Protein AF-A0A957CF95-F1 (afdb_monomer_lite)

Radius of gyration: 21.38 Å; chains: 1; bounding box: 41×41×52 Å

Foldseek 3Di:
DDDPCRVCVVVDPDDDPDDPDDDDDDDPPPCNDDVRVCVVCVVVVHHPVNVCVVVVVVVVVVVVVVVVVCVVVVHDDDDDDDD

Sequence (83 aa):
MVLLTEKHESELYGVLNSYDRIVIAGHLQPLSYAKGMTKYLYQEGIRIFDYQGFAQPLRELVRANAEQIAQENGVEIEFVTKH

pLDDT: mean 88.0, std 9.47, range [55.28, 97.44]

Secondary structure (DSSP, 8-state):
---HHHHTGGG------S-S--------TTTTSHHHHHHHHHHTT--GGGHHHHHHHHHHHHHHHHHHHHHHTTPPPP-----

Structure (mmCIF, N/CA/C/O backbone):
data_AF-A0A957CF95-F1
#
_entry.id   AF-A0A957CF95-F1
#
loop_
_atom_site.group_PDB
_atom_site.id
_atom_site.type_symbol
_atom_site.label_atom_id
_atom_site.label_alt_id
_atom_site.label_comp_id
_atom_site.label_asym_id
_atom_site.label_entity_id
_atom_site.label_seq_id
_atom_site.pdbx_PDB_ins_code
_atom_site.Cartn_x
_atom_site.Cartn_y
_atom_site.Cartn_z
_atom_site.occupancy
_atom_site.B_iso_or_equiv
_atom_site.auth_seq_id
_atom_site.auth_comp_id
_atom_site.auth_asym_id
_atom_site.auth_atom_id
_atom_site.pdbx_PDB_model_num
ATOM 1 N N . MET A 1 1 ? -27.015 21.996 29.342 1.00 62.62 1 MET A N 1
ATOM 2 C CA . MET A 1 1 ? -27.320 21.168 28.158 1.00 62.62 1 MET A CA 1
ATOM 3 C C . MET A 1 1 ? -26.547 19.877 28.367 1.00 62.62 1 MET A C 1
ATOM 5 O O . MET A 1 1 ? -25.338 19.970 28.483 1.00 62.62 1 MET A O 1
ATOM 9 N N . VAL A 1 2 ? -27.226 18.752 28.601 1.00 86.31 2 VAL A N 1
ATOM 10 C CA . VAL A 1 2 ? -26.574 17.466 28.932 1.00 86.31 2 VAL A CA 1
ATOM 11 C C . VAL A 1 2 ? -26.288 16.721 27.634 1.00 86.31 2 VAL A C 1
ATOM 13 O O . VAL A 1 2 ? -27.140 16.733 26.739 1.00 86.31 2 VAL A O 1
ATOM 16 N N . LEU A 1 3 ? -25.103 16.118 27.510 1.00 86.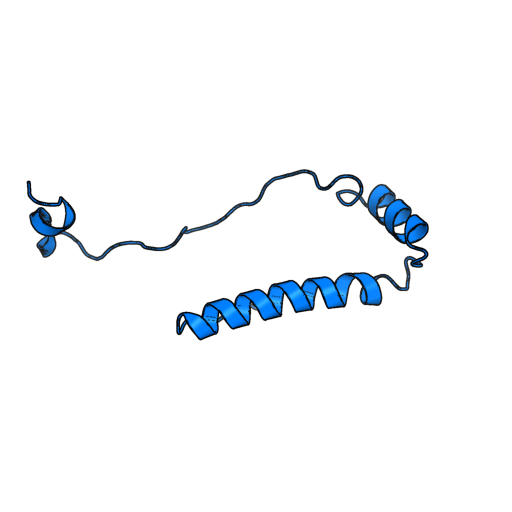69 3 LEU A N 1
ATOM 17 C CA . LEU A 1 3 ? -24.754 15.350 26.319 1.00 86.69 3 LEU A CA 1
ATOM 18 C C . LEU A 1 3 ? -25.574 14.058 26.271 1.00 86.69 3 LEU A C 1
ATOM 20 O O . LEU A 1 3 ? -25.907 13.459 27.292 1.00 86.69 3 LEU A O 1
ATOM 24 N N . LEU A 1 4 ? -25.900 13.604 25.063 1.00 86.19 4 LEU A N 1
ATOM 25 C CA . LEU A 1 4 ? -26.679 12.378 24.867 1.00 86.19 4 LEU A CA 1
ATOM 26 C C . LEU A 1 4 ? -25.971 11.150 25.465 1.00 86.19 4 LEU A C 1
ATOM 28 O O . LEU A 1 4 ? -26.628 10.256 25.989 1.00 86.19 4 LEU A O 1
ATOM 32 N N . THR A 1 5 ? -24.636 11.162 25.432 1.00 84.12 5 THR A N 1
ATOM 33 C CA . THR A 1 5 ? -23.760 10.144 26.021 1.00 84.12 5 THR A CA 1
ATOM 34 C C . THR A 1 5 ? -23.855 10.082 27.542 1.00 84.12 5 THR A C 1
ATOM 36 O O . THR A 1 5 ? -23.802 9.001 28.107 1.00 84.12 5 THR A O 1
ATOM 39 N N . GLU A 1 6 ? -24.037 11.225 28.204 1.00 88.25 6 GLU A N 1
ATOM 40 C CA . GLU A 1 6 ? -24.179 11.309 29.664 1.00 88.25 6 GLU A CA 1
ATOM 41 C C . GLU A 1 6 ? -25.595 10.917 30.100 1.00 88.25 6 GLU A C 1
ATOM 43 O O . GLU A 1 6 ? -25.790 10.232 31.097 1.00 88.25 6 GLU A O 1
ATOM 48 N N . LYS A 1 7 ? -26.610 11.328 29.331 1.00 91.94 7 LYS A N 1
ATOM 49 C CA . LYS A 1 7 ? -28.016 11.053 29.653 1.00 91.94 7 LYS A CA 1
ATOM 50 C C . LYS A 1 7 ? -28.361 9.558 29.612 1.00 91.94 7 LYS A C 1
ATOM 52 O O . LYS A 1 7 ? -29.233 9.128 30.361 1.00 91.94 7 LYS A O 1
ATOM 57 N N . HIS A 1 8 ? -27.715 8.803 28.728 1.00 90.75 8 HIS A N 1
ATOM 58 C CA . HIS A 1 8 ? -28.010 7.393 28.466 1.00 90.75 8 HIS A CA 1
ATOM 59 C C . HIS A 1 8 ? -26.847 6.467 28.851 1.00 90.75 8 HIS A C 1
ATOM 61 O O . HIS A 1 8 ? -26.736 5.372 28.314 1.00 90.75 8 HIS A O 1
ATOM 67 N N . GLU A 1 9 ? -25.976 6.884 29.775 1.00 89.31 9 GLU A N 1
ATOM 68 C CA . GLU A 1 9 ? -24.782 6.125 30.180 1.00 89.31 9 GLU A CA 1
ATOM 69 C C . GLU A 1 9 ? -25.101 4.673 30.582 1.00 89.31 9 GLU A C 1
ATOM 71 O O . GLU A 1 9 ? -24.400 3.752 30.176 1.00 89.31 9 GLU A O 1
ATOM 76 N N . SER A 1 10 ? -26.205 4.443 31.300 1.00 91.62 10 SER A N 1
ATOM 77 C CA . SER A 1 10 ? -26.643 3.101 31.716 1.00 91.62 10 SER A CA 1
ATOM 78 C C . SER A 1 10 ? -27.205 2.232 30.583 1.00 91.62 10 SER A C 1
ATOM 80 O O . SER A 1 10 ? -27.351 1.023 30.756 1.00 91.62 10 SER A O 1
ATOM 82 N N . GLU A 1 11 ? -27.542 2.835 29.443 1.00 89.94 11 GLU A N 1
ATOM 83 C CA . GLU A 1 11 ? -28.072 2.165 28.250 1.00 89.94 11 GLU A CA 1
ATOM 84 C C . GLU A 1 11 ? -26.998 2.007 27.157 1.00 89.94 11 GLU A C 1
ATOM 86 O O . GLU A 1 11 ? -27.197 1.277 26.183 1.00 89.94 11 GLU A O 1
ATOM 91 N N . LEU A 1 12 ? -25.852 2.679 27.302 1.00 84.56 12 LEU A N 1
ATOM 92 C CA . LEU A 1 12 ? -24.754 2.654 26.344 1.00 84.56 12 LEU A CA 1
ATOM 93 C C . LEU A 1 12 ? -23.752 1.553 26.692 1.00 84.56 12 LEU A C 1
ATOM 95 O O . LEU A 1 12 ? -23.112 1.566 27.736 1.00 84.56 12 LEU A O 1
ATOM 99 N N . TYR A 1 13 ? -23.554 0.627 25.755 1.00 80.88 13 TYR A N 1
ATOM 100 C CA . TYR A 1 13 ? -22.530 -0.417 25.873 1.00 80.88 13 TYR A CA 1
ATOM 101 C C . TYR A 1 13 ? -21.108 0.100 25.582 1.00 80.88 13 TYR A C 1
ATOM 103 O O . TYR A 1 13 ? -20.126 -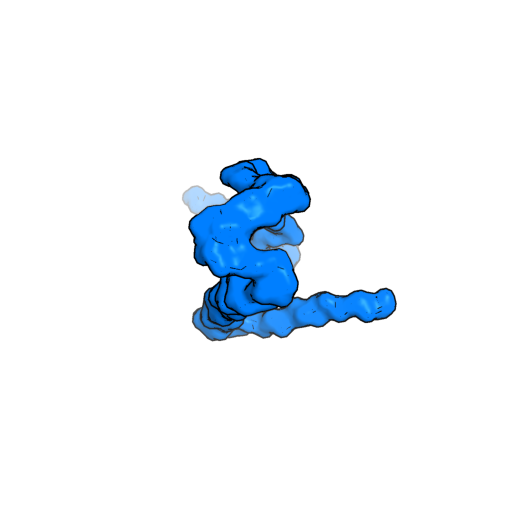0.535 25.957 1.00 80.88 13 TYR A O 1
ATOM 111 N N . GLY A 1 14 ? -20.992 1.235 24.886 1.00 72.81 14 GLY A N 1
ATOM 112 C CA . GLY A 1 14 ? -19.724 1.851 24.505 1.00 72.81 14 GLY A CA 1
ATOM 113 C C . GLY A 1 14 ? -19.874 2.852 23.356 1.00 72.81 14 GLY A C 1
ATOM 114 O O . GLY A 1 14 ? -20.964 3.044 22.817 1.00 72.81 14 GLY A O 1
ATOM 115 N N . VAL A 1 15 ? -18.762 3.484 22.973 1.00 70.69 15 VAL A N 1
ATOM 116 C CA . VAL A 1 15 ? -18.675 4.425 21.845 1.00 70.69 15 VAL A CA 1
ATOM 117 C C . VAL A 1 15 ? -17.780 3.817 20.764 1.00 70.69 15 VAL A C 1
ATOM 119 O O . VAL A 1 15 ? -16.614 3.513 21.017 1.00 70.69 15 VAL A O 1
ATOM 122 N N . LEU A 1 16 ? -18.319 3.635 19.556 1.00 68.69 16 LEU A N 1
ATOM 123 C CA . LEU A 1 16 ? -17.551 3.199 18.386 1.00 68.69 16 LEU A CA 1
ATOM 124 C C . LEU A 1 16 ? -16.719 4.375 17.859 1.00 68.69 16 LEU A C 1
ATOM 126 O O . LEU A 1 16 ? -17.265 5.328 17.312 1.00 68.69 16 LEU A O 1
ATOM 130 N N . ASN A 1 17 ? -15.398 4.302 18.036 1.00 62.84 17 ASN A N 1
ATOM 131 C CA . ASN A 1 17 ? -14.450 5.349 17.630 1.00 62.84 17 ASN A CA 1
ATOM 132 C C . ASN A 1 17 ? -13.720 5.052 16.304 1.00 62.84 17 ASN A C 1
ATOM 134 O O . ASN A 1 17 ? -12.836 5.811 15.914 1.00 62.84 17 ASN A O 1
ATOM 138 N N . SER A 1 18 ? -14.057 3.965 15.602 1.00 66.25 18 SER A N 1
ATOM 139 C CA . SER A 1 18 ? -13.410 3.577 14.344 1.00 66.25 18 SER A CA 1
ATOM 140 C C . SER A 1 18 ? -14.388 3.569 13.171 1.00 66.25 18 SER A C 1
ATOM 142 O O . SER A 1 18 ? -15.566 3.233 13.299 1.00 66.25 18 SER A O 1
ATOM 144 N N . TYR A 1 19 ? -13.882 3.924 11.990 1.00 60.97 19 TYR A N 1
ATOM 145 C CA . TYR A 1 19 ? -14.562 3.604 10.742 1.00 60.97 19 TYR A CA 1
ATOM 146 C C . TYR A 1 19 ? -14.497 2.085 10.548 1.00 60.97 19 TYR A C 1
ATOM 148 O O . TYR A 1 19 ? -13.410 1.541 10.377 1.00 60.97 19 TYR A O 1
ATOM 156 N N . ASP A 1 20 ? -15.650 1.415 10.545 1.00 69.31 20 ASP A N 1
ATOM 157 C CA . ASP A 1 20 ? -15.768 -0.040 10.333 1.00 69.31 20 ASP A CA 1
ATOM 158 C C . ASP A 1 20 ? -15.102 -0.488 9.009 1.00 69.31 20 ASP A C 1
ATOM 160 O O . ASP A 1 20 ? -14.514 -1.563 8.892 1.00 69.31 20 ASP A O 1
ATOM 164 N N . ARG A 1 21 ? -15.108 0.392 7.994 1.00 72.88 21 ARG A N 1
ATOM 165 C CA . ARG A 1 21 ? -14.340 0.247 6.751 1.00 72.88 21 ARG A CA 1
ATOM 166 C C . ARG A 1 21 ? -14.106 1.600 6.087 1.00 72.88 21 ARG A C 1
ATOM 168 O O . ARG A 1 21 ? -15.055 2.339 5.843 1.00 72.88 21 ARG A O 1
ATOM 175 N N . ILE A 1 22 ? -12.866 1.878 5.686 1.00 76.00 22 ILE A N 1
ATOM 176 C CA . ILE A 1 22 ? -12.542 3.005 4.800 1.00 76.00 22 ILE A CA 1
ATOM 177 C C . ILE A 1 22 ? -12.379 2.460 3.377 1.00 76.00 22 ILE A C 1
ATOM 179 O O . ILE A 1 22 ? -11.476 1.670 3.109 1.00 76.00 22 ILE A O 1
ATOM 183 N N . VAL A 1 23 ? -13.263 2.860 2.460 1.00 83.31 23 VAL A N 1
ATOM 184 C CA . VAL A 1 23 ? -13.173 2.506 1.034 1.00 83.31 23 VAL A CA 1
ATOM 185 C C . VAL A 1 23 ? -12.682 3.722 0.261 1.00 83.31 23 VAL A C 1
ATOM 187 O O . VAL A 1 23 ? -13.405 4.703 0.114 1.00 83.31 23 VAL A O 1
ATOM 190 N N . ILE A 1 24 ? -11.455 3.653 -0.251 1.00 81.12 24 ILE A N 1
ATOM 191 C CA . ILE A 1 24 ? -10.897 4.686 -1.127 1.00 81.12 24 ILE A CA 1
ATOM 192 C C . ILE A 1 24 ? -11.173 4.264 -2.570 1.00 81.12 24 ILE A C 1
ATOM 194 O O . ILE A 1 24 ? -10.590 3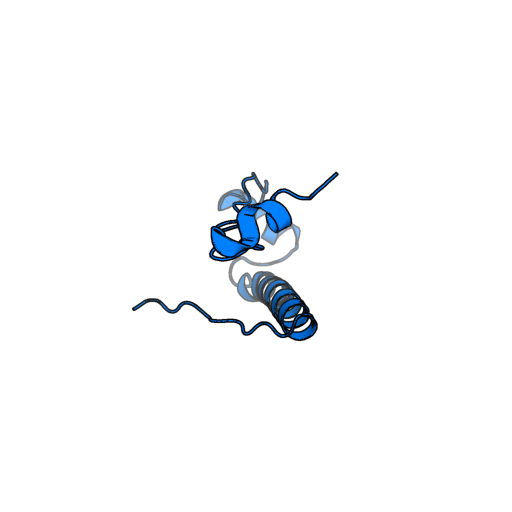.299 -3.063 1.00 81.12 24 ILE A O 1
ATOM 198 N N . ALA A 1 25 ? -12.081 4.971 -3.241 1.00 86.44 25 ALA A N 1
ATOM 199 C CA . ALA A 1 25 ? -12.438 4.722 -4.633 1.00 86.44 25 ALA A CA 1
ATOM 200 C C . ALA A 1 25 ? -11.942 5.866 -5.524 1.00 86.44 25 ALA A C 1
ATOM 202 O O . ALA A 1 25 ? -12.154 7.039 -5.228 1.00 86.44 25 ALA A O 1
ATOM 203 N N . GLY A 1 26 ? -11.291 5.523 -6.633 1.00 86.00 26 GLY A N 1
ATOM 204 C CA . GLY A 1 26 ? -10.795 6.497 -7.597 1.00 86.00 26 GLY A CA 1
ATOM 205 C C . GLY A 1 26 ? -10.039 5.838 -8.744 1.00 86.00 26 GLY A C 1
ATOM 206 O O . GLY A 1 26 ? -9.640 4.675 -8.663 1.00 86.00 26 GLY A O 1
ATOM 207 N N . HIS A 1 27 ? -9.836 6.589 -9.825 1.00 85.38 27 HIS A N 1
ATOM 208 C CA . HIS A 1 27 ? -9.033 6.147 -10.960 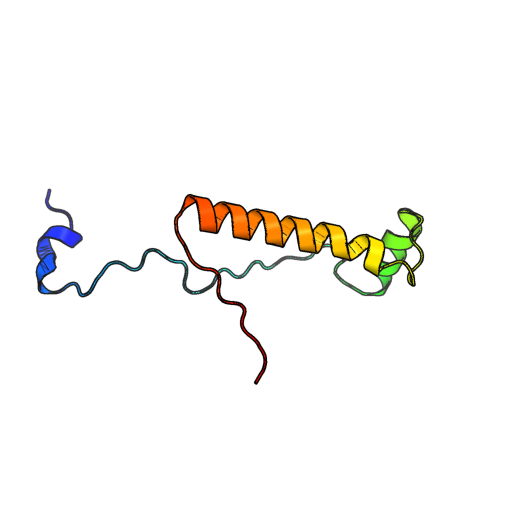1.00 85.38 27 HIS A CA 1
ATOM 209 C C . HIS A 1 27 ? -7.651 6.780 -10.896 1.00 85.38 27 HIS A C 1
ATOM 211 O O . HIS A 1 27 ? -7.486 7.965 -11.172 1.00 85.38 27 HIS A O 1
ATOM 217 N N . LEU A 1 28 ? -6.639 5.968 -10.609 1.00 85.81 28 LEU A N 1
ATOM 218 C CA . LEU A 1 28 ? -5.252 6.394 -10.732 1.00 85.81 28 LEU A CA 1
ATOM 219 C C . LEU A 1 28 ? -4.803 6.221 -12.186 1.00 85.81 28 LEU A C 1
ATOM 221 O O . LEU A 1 28 ? -4.098 5.275 -12.509 1.00 85.81 28 LEU A O 1
ATOM 225 N N . GLN A 1 29 ? -5.286 7.040 -13.122 1.00 84.12 29 GLN A N 1
ATOM 226 C CA . GLN A 1 29 ? -4.741 7.022 -14.487 1.00 84.12 29 GLN A CA 1
ATOM 227 C C . GLN A 1 29 ? -3.366 7.706 -14.499 1.00 84.12 29 GLN A C 1
ATOM 229 O O . GLN A 1 29 ? -3.227 8.752 -13.870 1.00 84.12 29 GLN A O 1
ATOM 234 N N . PRO A 1 30 ? -2.346 7.153 -15.185 1.00 86.38 30 PRO A N 1
ATOM 235 C CA . PRO A 1 30 ? -2.351 6.002 -16.104 1.00 86.38 30 PRO A CA 1
ATOM 236 C C . PRO A 1 30 ? -2.169 4.613 -15.451 1.00 86.38 30 PRO A C 1
ATOM 238 O O . PRO A 1 30 ? -2.222 3.609 -16.149 1.00 86.38 30 PRO A O 1
ATOM 241 N N . LEU A 1 31 ? -1.974 4.517 -14.138 1.00 88.31 31 LEU A N 1
ATOM 242 C CA . LEU A 1 31 ? -1.604 3.282 -13.421 1.00 88.31 31 LEU A CA 1
ATOM 243 C C . LEU A 1 31 ? -2.754 2.272 -13.221 1.00 88.31 31 LEU A C 1
ATOM 245 O O . LEU A 1 31 ? -2.529 1.126 -12.848 1.00 88.31 31 LEU A O 1
ATOM 249 N N . SER A 1 32 ? -3.993 2.676 -13.487 1.00 86.44 32 SER A N 1
ATOM 250 C CA . SER A 1 32 ? -5.213 1.895 -13.224 1.00 86.44 32 SER A CA 1
ATOM 251 C C . SER A 1 32 ? -5.506 0.775 -14.234 1.00 86.44 32 SER A C 1
ATOM 253 O O . SER A 1 32 ? -6.547 0.128 -14.143 1.00 86.44 32 SER A O 1
ATOM 255 N N . TYR A 1 33 ? -4.615 0.523 -15.199 1.00 90.88 33 TYR A N 1
ATOM 256 C CA . TYR A 1 33 ? -4.716 -0.592 -16.146 1.00 90.88 33 TYR A CA 1
ATOM 257 C C . TYR A 1 33 ? -3.333 -1.032 -16.644 1.00 90.88 33 TYR A C 1
ATOM 259 O O . TYR A 1 33 ? -2.397 -0.235 -16.697 1.00 90.88 33 TYR A O 1
ATOM 267 N N . ALA A 1 34 ? -3.213 -2.295 -17.070 1.00 91.12 34 ALA A N 1
ATOM 268 C CA . ALA A 1 34 ? -1.925 -2.923 -17.391 1.00 91.12 34 ALA A CA 1
ATOM 269 C C . ALA A 1 34 ? -1.080 -2.126 -18.402 1.00 91.12 34 ALA A C 1
ATOM 271 O O . ALA A 1 34 ? 0.071 -1.808 -18.127 1.00 91.12 34 ALA A O 1
ATOM 272 N N . LYS A 1 35 ? -1.657 -1.736 -19.548 1.00 93.00 35 LYS A N 1
ATOM 273 C CA . LYS A 1 35 ? -0.927 -0.981 -20.586 1.00 93.00 35 LYS A CA 1
ATOM 274 C C . LYS A 1 35 ? -0.477 0.402 -20.105 1.00 93.00 35 LYS A C 1
ATOM 276 O O . LYS A 1 35 ? 0.594 0.859 -20.494 1.00 93.00 35 LYS A O 1
ATOM 281 N N . GLY A 1 36 ? -1.285 1.068 -19.283 1.00 93.44 36 GLY A N 1
ATOM 282 C CA . GLY A 1 36 ? -0.951 2.379 -18.741 1.00 93.44 36 GLY A CA 1
ATOM 283 C C . GLY A 1 36 ? 0.169 2.294 -17.708 1.00 93.44 36 GLY A C 1
ATOM 284 O O . GLY A 1 36 ? 1.111 3.080 -17.777 1.00 93.44 36 GLY A O 1
ATOM 285 N N . MET A 1 37 ? 0.141 1.267 -16.854 1.00 93.19 37 MET A N 1
ATOM 286 C CA . MET A 1 37 ? 1.240 0.956 -15.940 1.00 93.19 37 MET A CA 1
ATOM 287 C C . MET A 1 37 ? 2.533 0.633 -16.697 1.00 93.19 37 MET A C 1
ATOM 289 O O . MET A 1 37 ? 3.587 1.182 -16.392 1.00 93.19 37 MET A O 1
ATOM 293 N N . THR A 1 38 ? 2.460 -0.201 -17.737 1.00 93.75 38 THR A N 1
ATOM 294 C CA . THR A 1 38 ? 3.615 -0.508 -18.591 1.00 93.75 38 THR A CA 1
ATOM 295 C C . THR A 1 38 ? 4.199 0.750 -19.230 1.00 93.75 38 THR A C 1
ATOM 297 O O . THR A 1 38 ? 5.412 0.941 -19.206 1.00 93.75 38 THR A O 1
ATOM 300 N N . LYS A 1 39 ? 3.347 1.626 -19.780 1.00 94.06 39 LYS A N 1
ATOM 301 C CA . LYS A 1 39 ? 3.785 2.898 -20.362 1.00 94.06 39 LYS A CA 1
ATOM 302 C C . LYS A 1 39 ? 4.486 3.769 -19.321 1.00 94.06 39 LYS A C 1
ATOM 304 O O . LYS A 1 39 ? 5.552 4.292 -19.618 1.00 94.06 39 LYS A O 1
ATOM 309 N N . TYR A 1 40 ? 3.904 3.892 -18.131 1.00 94.12 40 TYR A N 1
ATOM 310 C CA . TYR A 1 40 ? 4.482 4.666 -17.039 1.00 94.12 40 TYR A CA 1
ATOM 311 C C . TYR A 1 40 ? 5.874 4.152 -16.653 1.00 94.12 40 TYR A C 1
ATOM 313 O O . TYR A 1 40 ? 6.825 4.923 -16.665 1.00 94.12 40 TYR A O 1
ATOM 321 N N . LEU A 1 41 ? 6.029 2.843 -16.422 1.00 94.31 41 LEU A N 1
ATOM 322 C CA . LEU A 1 41 ? 7.332 2.258 -16.083 1.00 94.31 41 LEU A CA 1
ATOM 323 C C . LEU A 1 41 ? 8.393 2.562 -17.149 1.00 94.31 41 LEU A C 1
ATOM 325 O O . LEU A 1 41 ? 9.496 2.977 -16.809 1.00 94.31 41 LEU A O 1
ATOM 329 N N . TYR A 1 42 ? 8.050 2.434 -18.435 1.00 94.81 42 TYR A N 1
ATOM 330 C CA . TYR A 1 42 ? 8.981 2.772 -19.513 1.00 94.81 42 TYR A CA 1
ATOM 331 C C . TYR A 1 42 ? 9.337 4.260 -19.566 1.00 94.81 42 TYR A C 1
ATOM 333 O O . TYR A 1 42 ? 10.477 4.585 -19.890 1.00 94.81 42 TYR A O 1
ATOM 341 N N . GLN A 1 43 ? 8.396 5.157 -19.255 1.00 94.62 43 GLN A N 1
ATOM 342 C CA . GLN A 1 43 ? 8.667 6.597 -19.169 1.00 94.62 43 GLN A CA 1
ATOM 343 C C . GLN A 1 43 ? 9.650 6.924 -18.039 1.00 94.62 43 GLN A C 1
ATOM 345 O O . GLN A 1 43 ? 10.514 7.774 -18.224 1.00 94.62 43 GLN A O 1
ATOM 350 N N . GLU A 1 44 ? 9.578 6.188 -16.931 1.00 93.12 44 GLU A N 1
ATOM 351 C CA . GLU A 1 44 ? 10.507 6.296 -15.800 1.00 93.12 44 GLU A CA 1
ATOM 352 C C . GLU A 1 44 ? 11.822 5.513 -16.014 1.00 93.12 44 GLU A C 1
ATOM 354 O O . GLU A 1 44 ? 12.655 5.427 -15.116 1.00 93.12 44 GLU A O 1
ATOM 359 N N . GLY A 1 45 ? 12.031 4.911 -17.193 1.00 95.56 45 GLY A N 1
ATOM 360 C CA . GLY A 1 45 ? 13.233 4.125 -17.501 1.00 95.56 45 GLY A CA 1
ATOM 361 C C . GLY A 1 45 ? 13.298 2.762 -16.799 1.00 95.56 45 GLY A C 1
ATOM 362 O O . GLY A 1 45 ? 14.349 2.123 -16.780 1.00 95.56 45 GLY A O 1
ATOM 363 N N . ILE A 1 46 ? 12.181 2.291 -16.243 1.00 95.56 46 ILE A N 1
ATOM 364 C CA . ILE A 1 46 ? 12.074 1.042 -15.489 1.00 95.56 46 ILE A CA 1
ATOM 365 C C . ILE A 1 46 ? 11.584 -0.062 -16.426 1.00 95.56 46 ILE A C 1
ATOM 367 O O . ILE A 1 46 ? 10.531 0.039 -17.062 1.00 95.56 46 ILE A O 1
ATOM 371 N N . ARG A 1 47 ? 12.333 -1.165 -16.517 1.00 95.06 47 ARG A N 1
ATOM 372 C CA . ARG A 1 47 ? 11.890 -2.333 -17.290 1.00 95.06 47 ARG A CA 1
ATOM 373 C C . ARG A 1 47 ? 10.803 -3.072 -16.516 1.00 95.06 47 ARG A C 1
ATOM 375 O O . ARG A 1 47 ? 10.840 -3.143 -15.294 1.00 95.06 47 ARG A O 1
ATOM 382 N N . ILE A 1 48 ? 9.881 -3.714 -17.231 1.00 92.56 48 ILE A N 1
ATOM 383 C CA . ILE A 1 48 ? 8.777 -4.480 -16.621 1.00 92.56 48 ILE A CA 1
ATOM 384 C C . ILE A 1 48 ? 9.295 -5.541 -15.633 1.00 92.56 48 ILE A C 1
ATOM 386 O O . ILE A 1 48 ? 8.715 -5.724 -14.568 1.00 92.56 48 ILE A O 1
ATOM 390 N N . PHE A 1 49 ? 10.407 -6.210 -15.954 1.00 93.00 49 PHE A N 1
ATOM 391 C CA . PHE A 1 49 ? 11.018 -7.210 -15.070 1.00 93.00 49 PHE A CA 1
ATOM 392 C C . PHE A 1 49 ? 11.634 -6.613 -13.796 1.00 93.00 49 PHE A C 1
ATOM 394 O O . PHE A 1 49 ? 11.764 -7.319 -12.803 1.00 93.00 49 PHE A O 1
ATOM 401 N N . ASP A 1 50 ? 11.935 -5.314 -13.795 1.00 94.81 50 ASP A N 1
ATOM 402 C CA . ASP A 1 50 ? 12.459 -4.584 -12.638 1.00 94.81 50 ASP A CA 1
ATOM 403 C C . ASP A 1 50 ? 11.322 -3.976 -11.781 1.00 94.81 50 ASP A C 1
ATOM 405 O O . ASP A 1 50 ? 11.573 -3.205 -10.856 1.00 94.81 50 ASP A O 1
ATOM 409 N N . TYR A 1 51 ? 10.056 -4.340 -12.045 1.00 91.88 51 TYR A N 1
ATOM 410 C CA . TYR A 1 51 ? 8.876 -3.828 -11.333 1.00 91.88 51 TYR A CA 1
ATOM 411 C C . TYR A 1 51 ? 8.963 -3.975 -9.810 1.00 91.88 51 TYR A C 1
ATOM 413 O O . TYR A 1 51 ? 8.513 -3.091 -9.082 1.00 91.88 51 TYR A O 1
ATOM 421 N N . GLN A 1 52 ? 9.546 -5.069 -9.310 1.00 94.00 52 GLN A N 1
ATOM 422 C CA . GLN A 1 52 ? 9.686 -5.268 -7.867 1.00 94.00 52 GLN A CA 1
ATOM 423 C C . GLN A 1 52 ? 10.476 -4.122 -7.219 1.00 94.00 52 GLN A C 1
ATOM 425 O O . GLN A 1 52 ? 10.072 -3.641 -6.163 1.00 94.00 52 GLN A O 1
ATOM 430 N N . GLY A 1 53 ? 11.543 -3.645 -7.870 1.00 94.38 53 GLY A N 1
ATOM 431 C CA . GLY A 1 53 ? 12.348 -2.527 -7.376 1.00 94.38 53 GLY A CA 1
ATOM 432 C C . GLY A 1 53 ? 11.571 -1.210 -7.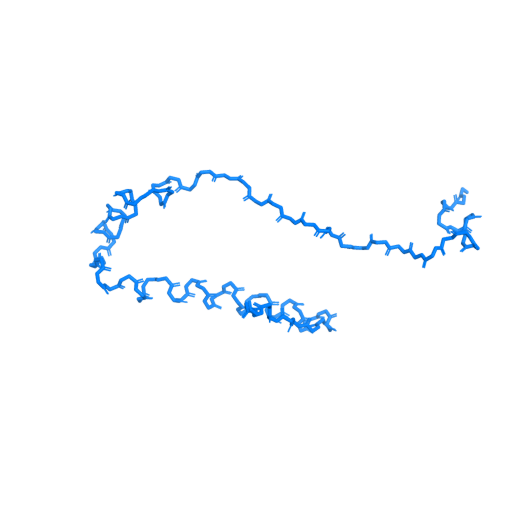310 1.00 94.38 53 GLY A C 1
ATOM 433 O O . GLY A 1 53 ? 11.829 -0.394 -6.434 1.00 94.38 53 GLY A O 1
ATOM 434 N N . PHE A 1 54 ? 10.575 -1.030 -8.181 1.00 92.25 54 PHE A N 1
ATOM 435 C CA . PHE A 1 54 ? 9.655 0.107 -8.138 1.00 92.25 54 PHE A CA 1
ATOM 436 C C . PHE A 1 54 ? 8.611 -0.024 -7.017 1.00 92.25 54 PHE A C 1
ATOM 438 O O . PHE A 1 54 ? 8.384 0.911 -6.251 1.00 92.25 54 PHE A O 1
ATOM 445 N N . ALA A 1 55 ? 7.951 -1.180 -6.918 1.00 93.00 55 ALA A N 1
ATOM 446 C CA . ALA A 1 55 ? 6.787 -1.347 -6.050 1.00 93.00 55 ALA A CA 1
ATOM 447 C C . ALA A 1 55 ? 7.147 -1.583 -4.574 1.00 93.00 55 ALA A C 1
ATOM 449 O O . ALA A 1 55 ? 6.389 -1.202 -3.680 1.00 93.00 55 ALA A O 1
ATOM 450 N N . GLN A 1 56 ? 8.286 -2.224 -4.302 1.00 96.12 56 GLN A N 1
ATOM 451 C CA . GLN A 1 56 ? 8.680 -2.606 -2.948 1.00 96.12 56 GLN A CA 1
ATOM 452 C C . GLN A 1 56 ? 8.905 -1.401 -2.012 1.00 96.12 56 GLN A C 1
ATOM 454 O O . GLN A 1 56 ? 8.305 -1.414 -0.934 1.00 96.12 56 GLN A O 1
ATOM 459 N N . PRO A 1 57 ? 9.642 -0.339 -2.401 1.00 96.31 57 PRO A N 1
ATOM 460 C CA . PRO A 1 57 ? 9.829 0.835 -1.545 1.00 96.31 57 PRO A CA 1
ATOM 461 C C . PRO A 1 57 ? 8.513 1.550 -1.214 1.00 96.31 57 PRO A C 1
ATOM 463 O O . PRO A 1 57 ? 8.308 1.984 -0.085 1.00 96.31 57 PRO A O 1
ATOM 466 N N . LEU A 1 58 ? 7.582 1.626 -2.174 1.00 94.12 58 LEU A N 1
ATOM 467 C CA . LEU A 1 58 ? 6.257 2.225 -1.964 1.00 94.12 58 LEU A CA 1
ATOM 468 C C . LEU A 1 58 ? 5.437 1.433 -0.939 1.00 94.12 58 LEU A C 1
ATOM 470 O O . LEU A 1 58 ? 4.815 2.011 -0.050 1.00 94.12 58 LEU A O 1
ATOM 474 N N . ARG A 1 59 ? 5.464 0.099 -1.036 1.00 94.12 59 ARG A N 1
ATOM 475 C CA . ARG A 1 59 ? 4.818 -0.789 -0.062 1.00 94.12 59 ARG A CA 1
ATOM 476 C C . ARG A 1 59 ? 5.424 -0.619 1.331 1.00 94.12 59 ARG A C 1
ATOM 478 O O . ARG A 1 59 ? 4.688 -0.565 2.312 1.00 94.12 59 ARG A O 1
ATOM 485 N N . GLU A 1 60 ? 6.749 -0.575 1.415 1.00 96.62 60 GLU A N 1
ATOM 486 C CA . GLU A 1 60 ? 7.473 -0.417 2.678 1.00 96.62 60 GLU A CA 1
ATOM 487 C C . GLU A 1 60 ? 7.180 0.934 3.329 1.00 96.62 60 GLU A C 1
ATOM 489 O O . GLU A 1 60 ? 6.951 0.975 4.532 1.00 96.62 60 GLU A O 1
ATOM 494 N N . LEU A 1 61 ? 7.066 2.008 2.542 1.00 97.44 61 LEU A N 1
ATOM 495 C CA . LEU A 1 61 ? 6.691 3.331 3.038 1.00 97.44 61 LEU A CA 1
ATOM 496 C C . LEU A 1 61 ? 5.296 3.340 3.679 1.00 97.44 61 LEU A C 1
ATOM 498 O O . LEU A 1 61 ? 5.131 3.843 4.789 1.00 97.44 61 LEU A O 1
ATOM 502 N N . VAL A 1 62 ? 4.296 2.761 3.004 1.00 94.19 62 VAL A N 1
ATOM 503 C CA . VAL A 1 62 ? 2.926 2.660 3.542 1.00 94.19 62 VAL A CA 1
ATOM 504 C C . VAL A 1 62 ? 2.912 1.841 4.831 1.00 94.19 62 VAL A C 1
ATOM 506 O O . VAL A 1 62 ? 2.281 2.234 5.809 1.00 94.19 62 VAL A O 1
ATOM 509 N N . ARG A 1 63 ? 3.636 0.718 4.846 1.00 94.62 63 ARG A N 1
ATOM 510 C CA . ARG A 1 63 ? 3.741 -0.149 6.020 1.00 94.62 63 ARG A CA 1
ATOM 511 C C . ARG A 1 63 ? 4.398 0.571 7.199 1.00 94.62 63 ARG A C 1
ATOM 513 O O . ARG A 1 63 ? 3.830 0.562 8.283 1.00 94.62 63 ARG A O 1
ATOM 520 N N . ALA A 1 64 ? 5.545 1.208 6.978 1.00 96.50 64 ALA A N 1
ATOM 521 C CA . ALA A 1 64 ? 6.284 1.909 8.022 1.00 96.50 64 ALA A CA 1
ATOM 522 C C . ALA A 1 64 ? 5.463 3.060 8.618 1.00 96.50 64 ALA A C 1
ATOM 524 O O . ALA A 1 64 ? 5.454 3.246 9.831 1.00 96.50 64 ALA A O 1
ATOM 525 N N . ASN A 1 65 ? 4.725 3.799 7.783 1.00 95.69 65 ASN A N 1
ATOM 526 C CA . ASN A 1 65 ? 3.831 4.849 8.261 1.00 95.69 65 ASN A CA 1
ATOM 527 C C . ASN A 1 65 ? 2.692 4.288 9.129 1.00 95.69 65 ASN A C 1
ATOM 529 O O . ASN A 1 65 ? 2.407 4.842 10.188 1.00 95.69 65 ASN A O 1
ATOM 533 N N . ALA A 1 66 ? 2.075 3.177 8.716 1.00 93.06 66 ALA A N 1
ATOM 534 C CA . ALA A 1 66 ? 1.032 2.526 9.504 1.00 93.06 66 ALA A CA 1
ATOM 535 C C . ALA A 1 66 ? 1.568 1.992 10.845 1.00 93.06 66 ALA A C 1
ATOM 537 O O . ALA A 1 66 ? 0.940 2.204 11.879 1.00 93.06 66 ALA A O 1
ATOM 538 N N . GLU A 1 67 ? 2.742 1.351 10.838 1.00 95.56 67 GLU A N 1
ATOM 539 C CA . GLU A 1 67 ? 3.426 0.863 12.044 1.00 95.56 67 GLU A CA 1
ATOM 540 C C . GLU A 1 67 ? 3.773 2.012 13.003 1.00 95.56 67 GLU A C 1
ATOM 542 O O . GLU A 1 67 ? 3.518 1.900 14.202 1.00 95.56 67 GLU A O 1
ATOM 547 N N . GLN A 1 68 ? 4.271 3.139 12.484 1.00 96.94 68 GLN A N 1
ATOM 548 C CA . GLN A 1 68 ? 4.561 4.329 13.284 1.00 96.94 68 GLN A CA 1
ATOM 549 C C . GLN A 1 68 ? 3.297 4.879 13.964 1.00 96.94 68 GLN A C 1
ATOM 551 O O . GLN A 1 68 ? 3.295 5.082 15.176 1.00 96.94 68 GLN A O 1
ATOM 556 N N . ILE A 1 69 ? 2.213 5.087 13.208 1.00 95.50 69 ILE A N 1
ATOM 557 C CA . ILE A 1 69 ? 0.949 5.610 13.753 1.00 95.50 69 ILE A CA 1
ATOM 558 C C . ILE A 1 69 ? 0.390 4.661 14.820 1.00 95.50 69 ILE A C 1
ATOM 560 O O . ILE A 1 69 ? -0.085 5.110 15.863 1.00 95.50 69 ILE A O 1
ATOM 564 N N . ALA A 1 70 ? 0.453 3.350 14.583 1.00 94.12 70 ALA A N 1
ATOM 565 C CA . ALA A 1 70 ? -0.004 2.358 15.547 1.00 94.12 70 ALA A CA 1
ATOM 566 C C . ALA A 1 70 ? 0.819 2.413 16.843 1.00 94.12 70 ALA A C 1
ATOM 568 O O . ALA A 1 70 ? 0.243 2.466 17.929 1.00 94.12 70 ALA A O 1
ATOM 569 N N . GLN A 1 71 ? 2.149 2.505 16.737 1.00 95.94 71 GLN A N 1
ATOM 570 C CA . GLN A 1 71 ? 3.038 2.638 17.890 1.00 95.94 71 GLN A CA 1
ATOM 571 C C . GLN A 1 71 ? 2.755 3.914 18.696 1.00 95.94 71 GLN A C 1
ATOM 573 O O . GLN A 1 71 ? 2.653 3.848 19.920 1.00 95.94 71 GLN A O 1
ATOM 578 N N . GLU A 1 72 ? 2.594 5.058 18.028 1.00 96.06 72 GLU A N 1
ATOM 579 C CA . GLU A 1 72 ? 2.286 6.347 18.667 1.00 96.06 72 GLU A CA 1
ATOM 580 C C . GLU A 1 72 ? 0.968 6.315 19.457 1.00 96.06 72 GLU A C 1
ATOM 582 O O . GLU A 1 72 ? 0.828 7.023 20.453 1.00 96.06 72 GLU A O 1
ATOM 587 N N . ASN A 1 73 ? 0.020 5.467 19.047 1.00 94.19 73 ASN A N 1
ATOM 588 C CA . ASN A 1 73 ? -1.292 5.323 19.679 1.00 94.19 73 ASN A CA 1
ATOM 589 C C . ASN A 1 73 ? -1.422 4.060 20.552 1.00 94.19 73 ASN A C 1
ATOM 591 O O . ASN A 1 73 ? -2.506 3.789 21.065 1.00 94.19 73 ASN A O 1
ATOM 595 N N . GLY A 1 74 ? -0.347 3.281 20.728 1.00 93.88 74 GLY A N 1
ATOM 596 C CA . GLY A 1 74 ? -0.368 2.042 21.515 1.00 93.88 74 GLY A CA 1
ATOM 597 C C . GLY A 1 74 ? -1.279 0.945 20.947 1.00 93.88 74 GLY A C 1
ATOM 598 O O . GLY A 1 74 ? -1.839 0.164 21.712 1.00 93.88 74 GLY A O 1
ATOM 599 N N . VAL A 1 75 ? -1.456 0.899 19.624 1.00 92.25 75 VAL A N 1
ATOM 600 C CA . VAL A 1 75 ? -2.299 -0.076 18.916 1.00 92.25 75 VAL A CA 1
ATOM 601 C C . VAL A 1 75 ? -1.435 -1.208 18.355 1.00 92.25 75 VAL A C 1
ATOM 603 O O . VAL A 1 75 ? -0.408 -0.960 17.727 1.00 92.25 75 VAL A O 1
ATOM 606 N N . GLU A 1 76 ? -1.860 -2.457 18.547 1.00 91.69 76 GLU A N 1
ATOM 607 C CA . GLU A 1 76 ? -1.222 -3.629 17.937 1.00 91.69 76 GLU A CA 1
ATOM 608 C C . GLU A 1 76 ? -1.749 -3.858 16.511 1.00 91.69 76 GLU A C 1
ATOM 610 O O . GLU A 1 76 ? -2.952 -3.773 16.258 1.00 91.69 76 GLU A O 1
ATOM 615 N N . ILE A 1 77 ? -0.848 -4.148 15.568 1.00 90.06 77 ILE A N 1
ATOM 616 C CA . ILE A 1 77 ? -1.208 -4.472 14.183 1.00 90.06 77 ILE A CA 1
ATOM 617 C C . ILE A 1 77 ? -1.307 -5.988 14.025 1.00 90.06 77 ILE A C 1
ATOM 619 O O . ILE A 1 77 ? -0.317 -6.701 14.182 1.00 90.06 77 ILE A O 1
ATOM 623 N N . GLU A 1 78 ? -2.477 -6.465 13.605 1.00 90.12 78 GLU A N 1
ATOM 624 C CA . GLU A 1 78 ? -2.691 -7.854 13.205 1.00 90.12 78 GLU A CA 1
ATOM 625 C C . GLU A 1 78 ? -2.656 -7.991 11.674 1.00 90.12 78 GLU A C 1
ATOM 627 O O . GLU A 1 78 ? -3.366 -7.296 10.942 1.00 90.12 78 GLU A O 1
ATOM 632 N N . PHE A 1 79 ? -1.836 -8.915 11.166 1.00 88.25 79 PHE A N 1
ATOM 633 C CA . PHE A 1 79 ? -1.782 -9.228 9.739 1.00 88.25 79 PHE A CA 1
ATOM 634 C C . PHE A 1 79 ? -2.716 -10.394 9.415 1.00 88.25 79 PHE A C 1
ATOM 636 O O . PHE A 1 79 ? -2.456 -11.536 9.791 1.00 88.25 79 PHE A O 1
ATOM 643 N N . VAL A 1 80 ? -3.772 -10.123 8.644 1.00 85.06 80 VAL A N 1
ATOM 644 C CA . VAL A 1 80 ? -4.696 -11.165 8.179 1.00 85.06 80 VAL A CA 1
ATOM 645 C C . VAL A 1 80 ? -3.973 -12.089 7.196 1.00 85.06 80 VAL A C 1
ATOM 647 O O . VAL A 1 80 ? -3.596 -11.681 6.094 1.00 85.06 80 VAL A O 1
ATOM 650 N N . THR A 1 81 ? -3.789 -13.350 7.579 1.00 86.44 81 THR A N 1
ATOM 651 C CA . THR A 1 81 ? -3.281 -14.399 6.686 1.00 86.44 81 THR A CA 1
ATOM 652 C C . THR A 1 81 ? -4.450 -15.154 6.053 1.00 86.44 81 THR A C 1
ATOM 654 O O . THR A 1 81 ? -5.522 -15.274 6.643 1.00 86.44 81 THR A O 1
ATOM 657 N N . LYS A 1 82 ? -4.288 -15.625 4.810 1.00 74.38 82 LYS A N 1
ATOM 658 C CA . LYS A 1 82 ? -5.278 -16.526 4.203 1.00 74.38 82 LYS A CA 1
ATOM 659 C C . LYS A 1 82 ? -5.137 -17.908 4.846 1.00 74.38 82 LYS A C 1
ATOM 661 O O . LYS A 1 82 ? -4.062 -18.496 4.743 1.00 74.38 82 LYS A O 1
ATOM 666 N N . HIS A 1 83 ? -6.213 -18.388 5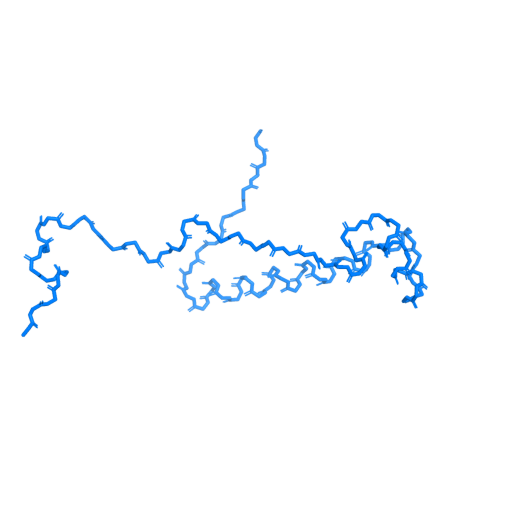.468 1.00 55.28 83 HIS A N 1
ATOM 667 C CA . HIS A 1 83 ? -6.421 -19.798 5.803 1.00 55.28 83 HIS A CA 1
ATOM 668 C C . HIS A 1 83 ? -6.930 -20.578 4.588 1.00 55.28 83 HIS A C 1
ATOM 670 O O . HIS A 1 83 ? -7.646 -19.969 3.756 1.00 55.28 83 HIS A O 1
#